Protein AF-A0A956QHP4-F1 (afdb_monomer_lite)

Foldseek 3Di:
DVVLLVPDPDDFDWDWDDDPFKTFIALDPDPPGDTAWIWGADPPGKIKIKGDADCVDPDDDVDMDIDIGRDPNSSSVSNVVSCVRNCSDDPDPDDDDDD

Radius of gyration: 13.2 Å; chains: 1; bounding box: 33×29×32 Å

Structure (mmCIF, N/CA/C/O backbone):
data_AF-A0A956QHP4-F1
#
_entry.id   AF-A0A956QHP4-F1
#
loop_
_atom_site.group_PDB
_atom_site.id
_atom_site.type_symbol
_atom_site.label_atom_id
_atom_site.label_alt_id
_atom_site.label_comp_id
_atom_site.label_asym_id
_atom_site.label_entity_id
_atom_site.label_seq_id
_atom_site.pdbx_PDB_ins_code
_atom_site.Cartn_x
_atom_site.Cartn_y
_atom_site.Cartn_z
_atom_site.occupancy
_atom_site.B_iso_or_equiv
_atom_site.auth_seq_id
_atom_site.auth_comp_id
_atom_site.auth_asym_id
_atom_site.auth_atom_id
_atom_site.pdbx_PDB_model_num
ATOM 1 N N . MET A 1 1 ? -9.327 9.019 4.231 1.00 72.06 1 MET A N 1
ATOM 2 C CA . MET A 1 1 ? -8.106 8.416 3.642 1.00 72.06 1 MET A CA 1
ATOM 3 C C . MET A 1 1 ? -7.733 9.111 2.345 1.00 72.06 1 MET A C 1
ATOM 5 O O . MET A 1 1 ? -6.647 9.661 2.306 1.00 72.06 1 MET A O 1
ATOM 9 N N . LEU A 1 2 ? -8.628 9.175 1.352 1.00 71.25 2 LEU A N 1
ATOM 10 C CA . LEU A 1 2 ? -8.424 9.987 0.141 1.00 71.25 2 LEU A CA 1
ATOM 11 C C . LEU A 1 2 ? -8.072 11.449 0.462 1.00 71.25 2 LEU A C 1
ATOM 13 O O . LEU A 1 2 ? -7.071 11.948 -0.027 1.00 71.25 2 LEU A O 1
ATOM 17 N N . GLU A 1 3 ? -8.797 12.075 1.393 1.00 77.75 3 GLU A N 1
ATOM 18 C CA . GLU A 1 3 ? -8.488 13.435 1.871 1.00 77.75 3 GLU A CA 1
ATOM 19 C C . GLU A 1 3 ? -7.089 13.585 2.488 1.00 77.75 3 GLU A C 1
ATOM 21 O O .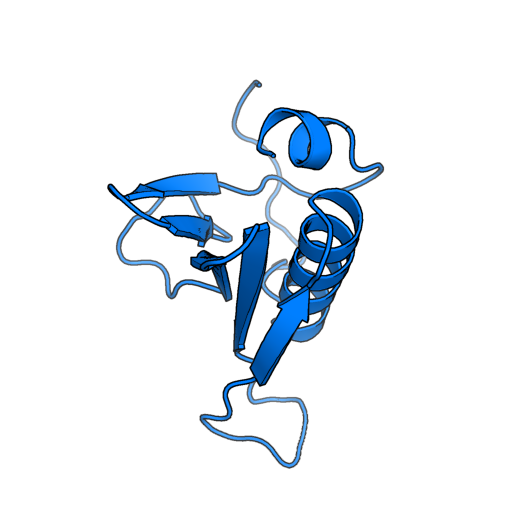 GLU A 1 3 ? -6.511 14.661 2.447 1.00 77.75 3 GLU A O 1
ATOM 26 N N . LEU A 1 4 ? -6.543 12.527 3.097 1.00 74.25 4 LEU A N 1
ATOM 27 C CA . LEU A 1 4 ? -5.194 12.569 3.672 1.00 74.25 4 LEU A CA 1
ATOM 28 C C . LEU A 1 4 ? -4.127 12.385 2.588 1.00 74.25 4 LEU A C 1
ATOM 30 O O . LEU A 1 4 ? -3.035 12.928 2.714 1.00 74.25 4 LEU A O 1
ATOM 34 N N . LEU A 1 5 ? -4.443 11.629 1.533 1.00 72.44 5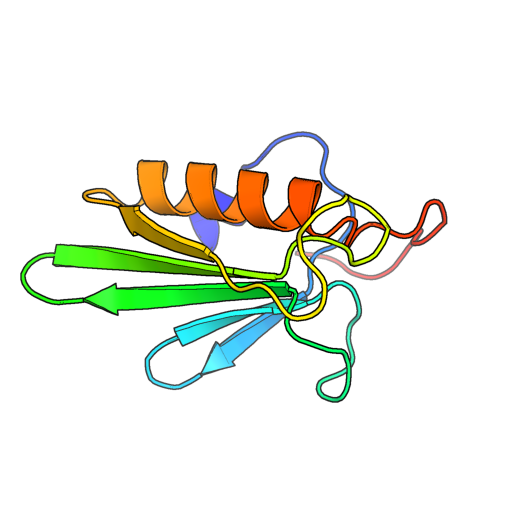 LEU A N 1
ATOM 35 C CA . LEU A 1 5 ? -3.574 11.458 0.370 1.00 72.44 5 LEU A CA 1
ATOM 36 C C . LEU A 1 5 ? -3.511 12.738 -0.471 1.00 72.44 5 LEU A C 1
ATOM 38 O O . LEU A 1 5 ? -2.423 13.107 -0.897 1.00 72.44 5 LEU A O 1
ATOM 42 N N . SER A 1 6 ? -4.630 13.450 -0.649 1.00 73.06 6 SER A N 1
ATOM 43 C CA . SER A 1 6 ? -4.665 14.718 -1.396 1.00 73.06 6 SER A CA 1
ATOM 44 C C . SER A 1 6 ? -3.908 15.861 -0.712 1.00 73.06 6 SER A C 1
ATOM 46 O O . SER A 1 6 ? -3.539 16.832 -1.363 1.00 73.06 6 SER A O 1
ATOM 48 N N . GLN A 1 7 ? -3.650 15.747 0.592 1.00 76.44 7 GLN A N 1
ATOM 49 C CA . GLN A 1 7 ? -2.871 16.714 1.373 1.00 76.44 7 GLN A CA 1
ATOM 50 C C . GLN A 1 7 ? -1.366 16.394 1.409 1.00 76.44 7 GLN A C 1
ATOM 52 O O . GLN A 1 7 ? -0.600 17.129 2.034 1.00 76.44 7 GLN A O 1
ATOM 57 N N . ALA A 1 8 ? -0.921 15.295 0.788 1.00 67.75 8 ALA A N 1
ATOM 58 C CA . ALA A 1 8 ? 0.491 14.931 0.771 1.00 67.75 8 ALA A CA 1
ATOM 59 C C . ALA A 1 8 ? 1.293 15.902 -0.130 1.00 67.75 8 ALA A C 1
ATOM 61 O O . ALA A 1 8 ? 0.923 16.094 -1.286 1.00 67.75 8 ALA A O 1
ATOM 62 N N . PRO A 1 9 ? 2.390 16.507 0.363 1.00 62.00 9 PRO A N 1
ATOM 63 C CA . PRO A 1 9 ? 3.157 17.501 -0.392 1.00 62.00 9 PRO A CA 1
ATOM 64 C C . PRO A 1 9 ? 3.972 16.884 -1.542 1.00 62.00 9 PRO A C 1
ATOM 66 O O . PRO A 1 9 ? 4.477 15.769 -1.395 1.00 62.00 9 PRO A O 1
ATOM 69 N N . ASP A 1 10 ? 4.126 17.647 -2.637 1.00 59.47 10 ASP A N 1
ATOM 70 C CA . ASP A 1 10 ? 5.011 17.409 -3.797 1.00 59.47 10 ASP A CA 1
ATOM 71 C C . ASP A 1 10 ? 4.991 15.983 -4.353 1.00 59.47 10 ASP A C 1
ATOM 73 O O . ASP A 1 10 ? 5.967 15.232 -4.271 1.00 59.47 10 ASP A O 1
ATOM 77 N N . ARG A 1 11 ? 3.864 15.590 -4.952 1.00 60.50 11 ARG A N 1
ATOM 78 C CA . ARG A 1 11 ? 3.754 14.286 -5.608 1.00 60.50 11 ARG A CA 1
ATOM 79 C C . ARG A 1 11 ? 3.199 14.425 -7.018 1.00 60.50 11 ARG A C 1
ATOM 81 O O . ARG A 1 11 ? 2.262 15.198 -7.208 1.00 60.50 11 ARG A O 1
ATOM 88 N N . PRO A 1 12 ? 3.766 13.706 -8.002 1.00 59.97 12 PRO A N 1
ATOM 89 C CA . PRO A 1 12 ? 3.163 13.640 -9.328 1.00 59.97 12 PRO A CA 1
ATOM 90 C C . PRO A 1 12 ? 1.725 13.085 -9.256 1.00 59.97 12 PRO A C 1
ATOM 92 O O . PRO A 1 12 ? 1.295 12.570 -8.218 1.00 59.97 12 PRO A O 1
ATOM 95 N N . GLY A 1 13 ? 0.956 13.217 -10.338 1.00 67.00 13 GLY A N 1
ATOM 96 C CA . GLY A 1 13 ? -0.430 12.740 -10.376 1.00 67.00 13 GLY A CA 1
ATOM 97 C C . GLY A 1 13 ? -0.520 11.251 -10.027 1.00 67.00 13 GLY A C 1
ATOM 98 O O . GLY A 1 13 ? 0.231 10.441 -10.564 1.00 67.00 13 GLY A O 1
ATOM 99 N N . VAL A 1 14 ? -1.413 10.898 -9.101 1.00 73.31 14 VAL A N 1
ATOM 100 C CA . VAL A 1 14 ? -1.738 9.507 -8.759 1.00 73.31 14 VAL A CA 1
ATOM 101 C C . VAL A 1 14 ? -3.206 9.299 -9.065 1.00 73.31 14 VAL A C 1
ATOM 103 O O . VAL A 1 14 ? -4.045 10.088 -8.629 1.00 73.31 14 VAL A O 1
ATOM 106 N N . PHE A 1 15 ? -3.518 8.218 -9.765 1.00 76.62 15 PHE A N 1
ATOM 107 C CA . PHE A 1 15 ? -4.894 7.859 -10.070 1.00 76.62 15 PHE A CA 1
ATOM 108 C C . PHE A 1 15 ? -5.395 6.880 -9.016 1.00 76.62 15 PHE A C 1
ATOM 110 O O . PHE A 1 15 ? -4.734 5.892 -8.691 1.00 76.62 15 PHE A O 1
ATOM 117 N N . GLY A 1 16 ? -6.541 7.195 -8.421 1.00 80.25 16 GLY A N 1
ATOM 118 C CA . GLY A 1 16 ? -7.176 6.366 -7.407 1.00 80.25 16 GLY A CA 1
ATOM 119 C C . GLY A 1 16 ? -8.324 5.573 -8.011 1.00 80.25 16 GLY A C 1
ATOM 120 O O . GLY A 1 16 ? -9.304 6.163 -8.455 1.00 80.25 16 GLY A O 1
ATOM 121 N N . LEU A 1 17 ? -8.244 4.246 -7.960 1.00 81.00 17 LEU A N 1
ATOM 122 C CA . LEU A 1 17 ? -9.378 3.374 -8.249 1.00 81.00 17 LEU A CA 1
ATOM 123 C C . LEU A 1 17 ? -9.939 2.841 -6.933 1.00 81.00 17 LEU A C 1
ATOM 125 O O . LEU A 1 17 ? -9.273 2.100 -6.205 1.00 81.00 17 LEU A O 1
ATOM 129 N N . THR A 1 18 ? -11.177 3.210 -6.618 1.00 78.56 18 THR A N 1
ATOM 130 C CA . THR A 1 18 ? -11.885 2.670 -5.455 1.00 78.56 18 THR A CA 1
ATOM 131 C C . THR A 1 18 ? -12.636 1.404 -5.847 1.00 78.56 18 THR A C 1
ATOM 133 O O . THR A 1 18 ? -13.602 1.458 -6.606 1.00 78.56 18 THR A O 1
ATOM 136 N N . SER A 1 19 ? -12.203 0.269 -5.307 1.00 72.00 19 SER A N 1
ATOM 137 C CA . SER A 1 19 ? -12.971 -0.976 -5.271 1.00 72.00 19 SER A CA 1
ATOM 138 C C . SER A 1 19 ? -13.783 -1.047 -3.972 1.00 72.00 19 SER A C 1
ATOM 140 O O . SER A 1 19 ? -13.541 -0.279 -3.042 1.00 72.00 19 SER A O 1
ATOM 142 N N . HIS A 1 20 ? -14.741 -1.975 -3.895 1.00 74.31 20 HIS A N 1
ATOM 143 C CA . HIS A 1 20 ? -15.695 -2.107 -2.783 1.00 74.31 20 HIS A CA 1
ATOM 144 C C . HIS A 1 20 ? -15.024 -2.112 -1.398 1.00 74.31 20 HIS A C 1
ATOM 146 O O . HIS A 1 20 ? -15.563 -1.551 -0.448 1.00 74.31 20 HIS A O 1
ATOM 152 N N . GLU A 1 21 ? -13.826 -2.697 -1.298 1.00 83.06 21 GLU A N 1
ATOM 153 C CA . GLU A 1 21 ? -13.076 -2.812 -0.042 1.00 83.06 21 GLU A CA 1
ATOM 154 C C . GLU A 1 21 ? -11.613 -2.366 -0.154 1.00 83.06 21 GLU A C 1
ATOM 156 O O . GLU A 1 21 ? -10.844 -2.562 0.779 1.00 83.06 21 GLU A O 1
ATOM 161 N N . SER A 1 22 ? -11.190 -1.752 -1.259 1.00 86.12 22 SER A N 1
ATOM 162 C CA . SER A 1 22 ? -9.783 -1.370 -1.432 1.00 86.12 22 SER A CA 1
ATOM 163 C C . SER A 1 22 ? -9.640 -0.067 -2.196 1.00 86.12 22 SER A C 1
ATOM 165 O O . SER A 1 22 ? -10.395 0.219 -3.123 1.00 86.12 22 SER A O 1
ATOM 167 N N . LEU A 1 23 ? -8.620 0.703 -1.835 1.00 87.94 23 LEU A N 1
ATOM 168 C CA . LEU A 1 23 ? -8.130 1.818 -2.629 1.00 87.94 23 LEU A CA 1
ATOM 169 C C . LEU A 1 23 ? -6.870 1.367 -3.367 1.00 87.94 23 LEU A C 1
ATOM 171 O O . LEU A 1 23 ? -5.852 1.090 -2.734 1.00 87.94 23 LEU A O 1
ATOM 175 N N . CYS A 1 24 ? -6.944 1.302 -4.691 1.00 86.44 24 CYS A N 1
ATOM 176 C CA . CYS A 1 24 ? -5.800 1.025 -5.549 1.00 86.44 24 CYS A CA 1
ATOM 177 C C . CYS A 1 24 ? -5.228 2.346 -6.066 1.00 86.44 24 CYS A C 1
ATOM 179 O O . CYS A 1 24 ? -5.974 3.206 -6.532 1.00 86.44 24 CYS A O 1
ATOM 181 N N . LEU A 1 25 ? -3.909 2.498 -5.988 1.00 85.81 25 LEU A N 1
ATOM 182 C CA . LEU A 1 25 ? -3.179 3.642 -6.519 1.00 85.81 25 LEU A CA 1
ATOM 183 C C . LEU A 1 25 ? -2.419 3.220 -7.777 1.00 85.81 25 LEU A C 1
ATOM 185 O O . LEU A 1 25 ? -1.663 2.239 -7.769 1.00 85.81 25 LEU A O 1
ATOM 189 N N . LEU A 1 26 ? -2.638 3.976 -8.848 1.00 80.25 26 LEU A N 1
ATOM 190 C CA . LEU A 1 26 ? -2.079 3.760 -10.175 1.00 80.25 26 LEU A CA 1
ATOM 191 C C . LEU A 1 26 ? -1.199 4.947 -10.581 1.00 80.25 26 LEU A C 1
ATOM 193 O O . LEU A 1 26 ? -1.418 6.081 -10.150 1.00 80.25 26 LEU A O 1
ATOM 197 N N . SER A 1 27 ? -0.202 4.672 -11.421 1.00 73.88 27 SER A N 1
ATOM 198 C CA . SER A 1 27 ? 0.675 5.688 -12.018 1.00 73.88 27 SER A CA 1
ATOM 199 C C . SER A 1 27 ? 0.039 6.408 -13.209 1.00 73.88 27 SER A C 1
ATOM 201 O O . SER A 1 27 ? 0.498 7.476 -13.595 1.00 73.88 27 SER A O 1
ATOM 203 N N . GLU A 1 28 ? -0.994 5.813 -13.803 1.00 74.00 28 GLU A N 1
ATOM 204 C CA . GLU A 1 28 ? -1.652 6.269 -15.027 1.00 74.00 28 GLU A CA 1
ATOM 205 C C . GLU A 1 28 ? -3.170 6.122 -14.881 1.00 74.00 28 GLU A C 1
ATOM 207 O O . GLU A 1 28 ? -3.636 5.245 -14.146 1.00 74.00 28 GLU A O 1
ATOM 212 N N . ASP A 1 29 ? -3.935 6.946 -15.603 1.00 76.19 29 ASP A N 1
ATOM 213 C CA . ASP A 1 29 ? -5.402 6.866 -15.683 1.00 76.19 29 ASP A CA 1
ATOM 214 C C . ASP A 1 29 ? -5.851 5.712 -16.590 1.00 76.19 29 ASP A C 1
ATOM 216 O O . ASP A 1 29 ? -6.524 5.884 -17.607 1.00 76.19 29 ASP A O 1
ATOM 220 N N . ASN A 1 30 ? -5.369 4.512 -16.289 1.00 73.62 30 ASN A N 1
ATOM 221 C CA . ASN A 1 30 ? -5.653 3.320 -17.062 1.00 73.62 30 ASN A CA 1
ATOM 222 C C . ASN A 1 30 ? -5.772 2.122 -16.121 1.00 73.62 30 ASN A C 1
ATOM 224 O O . ASN A 1 30 ? -4.852 1.797 -15.373 1.00 73.62 30 ASN A O 1
ATOM 228 N N . TYR A 1 31 ? -6.921 1.450 -16.169 1.00 68.50 31 TYR A N 1
ATOM 229 C CA . TYR A 1 31 ? -7.220 0.307 -15.310 1.00 68.50 31 TYR A CA 1
ATOM 230 C C . TYR A 1 31 ? -6.381 -0.937 -15.642 1.00 68.50 31 TYR A C 1
ATOM 232 O O . TYR A 1 31 ? -6.249 -1.810 -14.785 1.00 68.50 31 TYR A O 1
ATOM 240 N N . ASP A 1 32 ? -5.814 -1.008 -16.852 1.00 71.88 32 ASP A N 1
ATOM 241 C CA . ASP A 1 32 ? -4.897 -2.073 -17.272 1.00 71.88 32 ASP A CA 1
ATOM 242 C C . ASP A 1 32 ? -3.460 -1.844 -16.768 1.00 71.88 32 ASP A C 1
ATOM 244 O O . ASP A 1 32 ? -2.623 -2.750 -16.841 1.00 71.88 32 ASP A O 1
ATOM 248 N N . THR A 1 33 ? -3.152 -0.653 -16.240 1.00 67.12 33 THR A N 1
ATOM 249 C CA . THR A 1 33 ? -1.834 -0.360 -15.671 1.00 67.12 33 THR A CA 1
ATOM 250 C C . THR A 1 33 ? -1.639 -1.172 -14.387 1.00 67.12 33 THR A C 1
ATOM 252 O O . THR A 1 33 ? -2.526 -1.185 -13.526 1.00 67.12 33 THR A O 1
ATOM 255 N N . PRO A 1 34 ? -0.488 -1.854 -14.212 1.00 66.44 34 PRO A N 1
ATOM 256 C CA . PRO A 1 34 ? -0.218 -2.623 -13.005 1.00 66.44 34 PRO A CA 1
ATOM 257 C C . PRO A 1 34 ? -0.417 -1.769 -11.750 1.00 66.44 34 PRO A C 1
ATOM 259 O O . PRO A 1 34 ? 0.140 -0.679 -11.641 1.00 66.44 34 PRO A O 1
ATOM 262 N N . TRP A 1 35 ? -1.201 -2.258 -10.787 1.00 64.81 35 TRP A N 1
ATOM 263 C CA . TRP A 1 35 ? -1.374 -1.551 -9.520 1.00 64.81 35 TRP A CA 1
ATOM 264 C C . TRP A 1 35 ? -0.060 -1.518 -8.750 1.00 64.81 35 TRP A C 1
ATOM 266 O O . TRP A 1 35 ? 0.599 -2.547 -8.566 1.00 64.81 35 TRP A O 1
ATOM 276 N N . TRP A 1 36 ? 0.281 -0.339 -8.247 1.00 75.44 36 TRP A N 1
ATOM 277 C CA . TRP A 1 36 ? 1.540 -0.128 -7.545 1.00 75.44 36 TRP A CA 1
ATOM 278 C C . TRP A 1 36 ? 1.357 -0.184 -6.040 1.00 75.44 36 TRP A C 1
ATOM 280 O O . TRP A 1 36 ? 2.210 -0.731 -5.342 1.00 75.44 36 TRP A O 1
ATOM 290 N N . VAL A 1 37 ? 0.225 0.329 -5.550 1.00 86.25 37 VAL A N 1
ATOM 291 C CA . VAL A 1 37 ? -0.143 0.260 -4.137 1.00 86.25 37 VAL A CA 1
ATOM 292 C C . VAL A 1 37 ? -1.620 -0.082 -3.978 1.00 86.25 37 VAL A C 1
ATOM 294 O O . VAL A 1 37 ? -2.473 0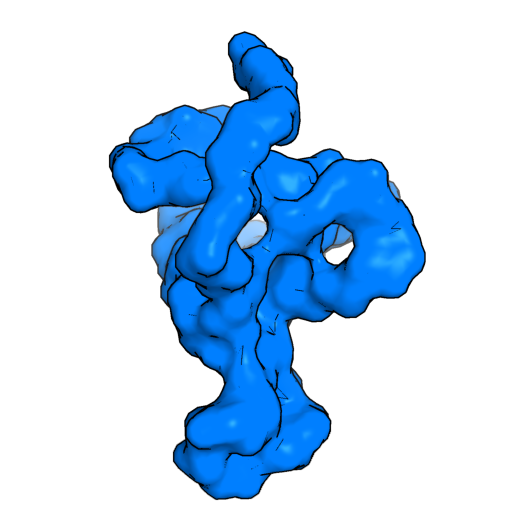.500 -4.641 1.00 86.25 37 VAL A O 1
ATOM 297 N N . ILE A 1 38 ? -1.928 -0.997 -3.063 1.00 90.06 38 ILE A N 1
ATOM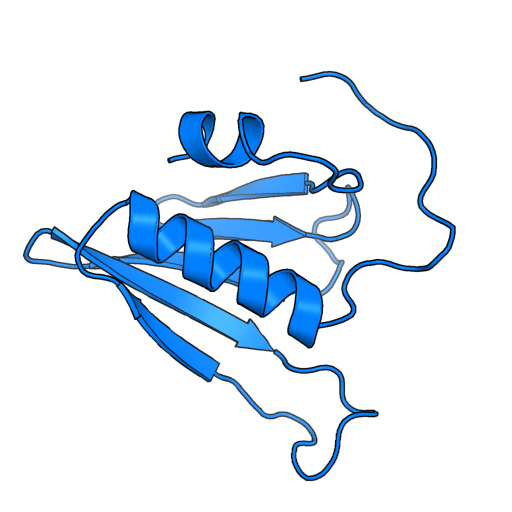 298 C CA . ILE A 1 38 ? -3.291 -1.348 -2.656 1.00 90.06 38 ILE A CA 1
ATOM 299 C C . ILE A 1 38 ? -3.425 -1.078 -1.160 1.00 90.06 38 ILE A C 1
ATOM 301 O O . ILE A 1 38 ? -2.571 -1.484 -0.374 1.00 90.06 38 ILE A O 1
ATOM 305 N N . ILE A 1 39 ? -4.494 -0.394 -0.761 1.00 91.44 39 ILE A N 1
ATOM 306 C CA . ILE A 1 39 ? -4.822 -0.130 0.639 1.00 91.44 39 ILE A CA 1
ATOM 307 C C . ILE A 1 39 ? -6.167 -0.776 0.953 1.00 91.44 39 ILE A C 1
ATOM 309 O O . ILE A 1 39 ? -7.191 -0.392 0.391 1.00 91.44 39 ILE A O 1
ATOM 313 N N . THR A 1 40 ? -6.167 -1.715 1.892 1.00 93.19 40 THR A N 1
ATOM 314 C CA . THR A 1 40 ? -7.351 -2.474 2.305 1.00 93.19 40 THR A CA 1
ATOM 315 C C . THR A 1 40 ? -7.603 -2.247 3.800 1.00 93.19 40 THR A C 1
ATOM 317 O O . THR A 1 40 ? -6.709 -2.507 4.613 1.00 93.19 40 THR A O 1
ATOM 320 N N . PRO A 1 41 ? -8.783 -1.756 4.220 1.00 90.50 41 PRO A N 1
ATOM 321 C CA . PRO A 1 41 ? -9.145 -1.701 5.625 1.00 90.50 41 PRO A CA 1
ATOM 322 C C . PRO A 1 41 ? -9.305 -3.128 6.161 1.00 90.50 41 PRO A C 1
ATOM 324 O O . PRO A 1 41 ? -9.903 -3.993 5.532 1.00 90.50 41 PRO A O 1
ATOM 327 N N . THR A 1 42 ? -8.760 -3.382 7.344 1.00 89.50 42 THR A N 1
ATOM 328 C CA . THR A 1 42 ? -8.787 -4.689 8.005 1.00 89.50 42 THR A CA 1
ATOM 329 C C . THR A 1 42 ? -9.317 -4.546 9.437 1.00 89.50 42 THR A C 1
ATOM 331 O O . THR A 1 42 ? -9.036 -3.550 10.114 1.00 89.50 42 THR A O 1
ATOM 334 N N . PRO A 1 43 ? -10.109 -5.503 9.951 1.00 84.50 43 PRO A N 1
ATOM 335 C CA . PRO A 1 43 ? -10.516 -5.497 11.354 1.00 84.50 43 PRO A CA 1
ATOM 336 C C . PRO A 1 43 ? -9.301 -5.641 12.291 1.00 84.50 43 PRO A C 1
ATOM 338 O O . PRO A 1 43 ? -8.366 -6.362 11.950 1.00 84.50 43 PRO A O 1
ATOM 341 N N . PRO A 1 44 ? -9.298 -5.024 13.490 1.00 84.81 44 PRO A N 1
ATOM 342 C CA . PRO A 1 44 ? -10.396 -4.290 14.123 1.00 84.81 44 PRO A CA 1
ATOM 343 C C . PRO A 1 44 ? -10.408 -2.767 13.879 1.00 84.81 44 PRO A C 1
ATOM 345 O O . PRO A 1 44 ? -11.208 -2.100 14.526 1.00 84.81 44 PRO A O 1
ATOM 348 N N . ARG A 1 45 ? -9.529 -2.223 13.019 1.00 85.94 45 ARG A N 1
ATOM 349 C CA . ARG A 1 45 ? -9.417 -0.811 12.536 1.00 85.94 45 ARG A CA 1
ATOM 350 C C . ARG A 1 45 ? -8.001 -0.563 11.984 1.00 85.94 45 ARG A C 1
ATOM 352 O O . ARG A 1 45 ? -7.396 0.483 12.201 1.00 85.94 45 ARG A O 1
ATOM 359 N N . THR A 1 46 ? -7.434 -1.565 11.333 1.00 92.62 46 THR A N 1
ATOM 360 C CA . THR A 1 46 ? -6.100 -1.515 10.740 1.00 92.62 46 THR A CA 1
ATOM 361 C C . THR A 1 46 ? -6.216 -1.347 9.232 1.00 92.62 46 THR A C 1
ATOM 363 O O . THR A 1 46 ? -7.301 -1.404 8.656 1.00 92.62 46 THR A O 1
ATOM 366 N N . PHE A 1 47 ? -5.090 -1.122 8.577 1.00 93.06 47 PHE A N 1
ATOM 367 C CA . PHE A 1 47 ? -4.992 -1.010 7.133 1.00 93.06 47 PHE A CA 1
ATOM 368 C C . PHE A 1 47 ? -3.867 -1.921 6.678 1.00 93.06 47 PHE A C 1
ATOM 370 O O . PHE A 1 47 ? -2.758 -1.854 7.201 1.00 93.06 47 PHE A O 1
ATOM 377 N N . GLN A 1 48 ? -4.156 -2.783 5.719 1.00 94.75 48 GLN A N 1
ATOM 378 C CA . GLN A 1 48 ? -3.131 -3.504 4.994 1.00 94.75 48 GLN A CA 1
ATOM 379 C C . GLN A 1 48 ? -2.747 -2.650 3.793 1.00 94.75 48 GLN A C 1
ATOM 381 O O . GLN A 1 48 ? -3.601 -2.310 2.979 1.00 94.75 48 GLN A O 1
ATOM 386 N N . VAL A 1 49 ? -1.477 -2.275 3.720 1.00 93.56 49 VAL A N 1
ATOM 387 C CA . VAL A 1 49 ? -0.900 -1.578 2.575 1.00 93.56 49 VAL A CA 1
ATOM 388 C C . VAL A 1 49 ? 0.014 -2.543 1.861 1.00 93.56 49 VAL A C 1
ATOM 390 O O . VAL A 1 49 ? 0.864 -3.187 2.479 1.00 93.56 49 VAL A O 1
ATOM 393 N N . GLU A 1 50 ? -0.169 -2.652 0.561 1.00 92.56 50 GLU A N 1
ATOM 394 C CA . GLU A 1 50 ? 0.529 -3.623 -0.248 1.00 92.56 50 GLU A CA 1
ATOM 395 C C . GLU A 1 50 ? 1.144 -2.958 -1.468 1.00 92.56 50 GLU A C 1
ATOM 397 O O . GLU A 1 50 ? 0.502 -2.102 -2.067 1.00 92.56 50 GLU A O 1
ATOM 402 N N . TYR A 1 51 ? 2.373 -3.325 -1.831 1.00 89.12 51 TYR A N 1
ATOM 403 C CA . TYR A 1 51 ? 3.053 -2.740 -2.986 1.00 89.12 51 TYR A CA 1
ATOM 404 C C . TYR A 1 51 ? 4.083 -3.680 -3.613 1.00 89.12 51 TYR A C 1
ATOM 406 O O . TYR A 1 51 ? 4.563 -4.627 -2.978 1.00 89.12 51 TYR A O 1
ATOM 414 N N . ARG A 1 52 ? 4.446 -3.393 -4.867 1.00 82.88 52 ARG A N 1
ATOM 415 C CA . ARG A 1 52 ? 5.451 -4.138 -5.637 1.00 82.88 52 ARG A CA 1
ATOM 416 C C . ARG A 1 52 ? 6.709 -3.293 -5.833 1.00 82.88 52 ARG A C 1
ATOM 418 O O . ARG A 1 52 ? 6.651 -2.297 -6.544 1.00 82.88 52 ARG A O 1
ATOM 425 N N . PRO A 1 53 ? 7.850 -3.655 -5.225 1.00 80.62 53 PRO A N 1
ATOM 426 C CA . PRO A 1 53 ? 9.115 -2.991 -5.514 1.00 80.62 53 PRO A CA 1
ATOM 427 C C . PRO A 1 53 ? 9.471 -3.103 -7.002 1.00 80.62 53 PRO A C 1
ATOM 429 O O . PRO A 1 53 ? 9.192 -4.118 -7.636 1.00 80.62 53 PRO A O 1
ATOM 432 N N . HIS A 1 54 ? 10.131 -2.083 -7.547 1.00 76.31 54 HIS A N 1
ATOM 433 C CA . HIS A 1 54 ? 10.594 -2.115 -8.932 1.00 76.31 54 HIS A CA 1
ATOM 434 C C . HIS A 1 54 ? 11.617 -3.245 -9.158 1.00 76.31 54 HIS A C 1
ATOM 436 O O . HIS A 1 54 ? 12.589 -3.352 -8.408 1.00 76.31 54 HIS A O 1
ATOM 442 N N . GLU A 1 55 ? 11.470 -4.031 -10.231 1.00 70.75 55 GLU A N 1
ATOM 443 C CA . GLU A 1 55 ? 12.321 -5.207 -10.512 1.00 70.75 55 GLU A CA 1
ATOM 444 C C . GLU A 1 55 ? 13.817 -4.877 -10.633 1.00 70.75 55 GLU A C 1
ATOM 446 O O . GLU A 1 55 ? 14.676 -5.689 -10.294 1.00 70.75 55 GLU A O 1
ATOM 451 N N . ALA A 1 56 ? 14.148 -3.659 -11.076 1.00 67.38 56 ALA A N 1
ATOM 452 C CA . ALA A 1 56 ? 15.531 -3.173 -11.129 1.00 67.38 56 ALA A CA 1
ATOM 453 C C . ALA A 1 56 ? 16.159 -2.873 -9.751 1.00 67.38 56 ALA A C 1
ATOM 455 O O . ALA A 1 56 ? 17.283 -2.375 -9.704 1.00 67.38 56 ALA A O 1
ATOM 456 N N . VAL A 1 57 ? 15.458 -3.130 -8.640 1.00 65.19 57 VAL A N 1
ATOM 457 C CA . VAL A 1 57 ? 16.002 -3.080 -7.276 1.00 65.19 57 VAL A CA 1
ATOM 458 C C . VAL A 1 57 ? 16.199 -4.522 -6.780 1.00 65.19 57 VAL A C 1
ATOM 460 O O . VAL A 1 57 ? 15.248 -5.158 -6.319 1.00 65.19 57 VAL A O 1
ATOM 463 N N . PRO A 1 58 ? 17.423 -5.078 -6.867 1.00 56.44 58 PRO A N 1
ATOM 464 C CA . PRO A 1 58 ? 17.721 -6.406 -6.342 1.00 56.44 58 PRO A CA 1
ATOM 465 C C . PRO A 1 58 ? 17.473 -6.478 -4.826 1.00 56.44 58 PRO A C 1
ATOM 467 O O . PRO A 1 58 ? 17.654 -5.470 -4.137 1.00 56.44 58 PRO A O 1
ATOM 470 N N . PRO A 1 59 ? 17.138 -7.660 -4.273 1.00 58.56 59 PRO A N 1
ATOM 471 C CA . PRO A 1 59 ? 17.144 -8.983 -4.916 1.00 58.56 59 PRO A CA 1
ATOM 472 C C . PRO A 1 59 ? 15.770 -9.470 -5.436 1.00 58.56 59 PRO A C 1
ATOM 474 O O . PRO A 1 59 ? 15.559 -10.670 -5.588 1.00 58.56 59 PRO A O 1
ATOM 477 N N . TRP A 1 60 ? 14.810 -8.579 -5.678 1.00 67.25 60 TRP A N 1
ATOM 478 C CA . TRP A 1 60 ? 13.390 -8.910 -5.534 1.00 67.25 60 TRP A CA 1
ATOM 479 C C . TRP A 1 60 ? 12.569 -8.858 -6.829 1.00 67.25 60 TRP A C 1
ATOM 481 O O . TRP A 1 60 ? 11.610 -8.096 -6.945 1.00 67.25 60 TRP A O 1
ATOM 491 N N . LYS A 1 61 ? 12.911 -9.722 -7.788 1.00 66.3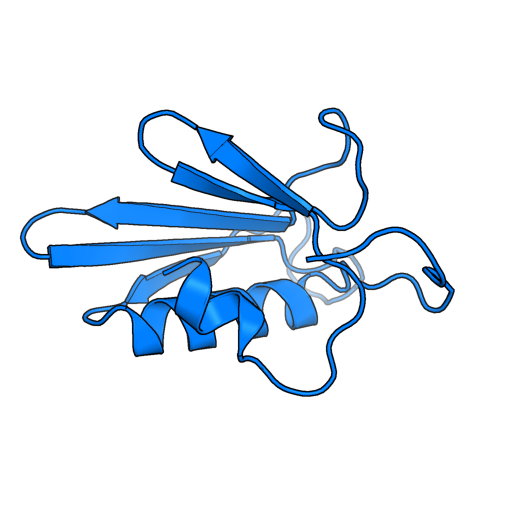8 61 LYS A N 1
ATOM 492 C CA . LYS A 1 61 ? 12.023 -10.012 -8.922 1.00 66.38 61 LYS A CA 1
ATOM 493 C C . LYS A 1 61 ? 10.710 -10.620 -8.402 1.00 66.38 61 LYS A C 1
ATOM 495 O O . LYS A 1 61 ? 10.759 -11.516 -7.562 1.00 66.38 61 LYS A O 1
ATOM 500 N N . ASP A 1 62 ? 9.568 -10.112 -8.869 1.00 69.50 62 ASP A N 1
ATOM 501 C CA . ASP A 1 62 ? 8.213 -10.542 -8.473 1.00 69.50 62 ASP A CA 1
ATOM 502 C C . ASP A 1 62 ? 7.883 -10.405 -6.973 1.00 69.50 62 ASP A C 1
ATOM 504 O O . ASP A 1 62 ? 6.912 -10.988 -6.481 1.00 69.50 62 ASP A O 1
ATOM 508 N N . ALA A 1 63 ? 8.675 -9.648 -6.207 1.00 78.81 63 ALA A N 1
ATOM 509 C CA . ALA A 1 63 ? 8.408 -9.519 -4.785 1.00 78.81 63 ALA A CA 1
ATOM 510 C C . ALA A 1 63 ? 7.197 -8.639 -4.502 1.00 78.81 63 ALA A C 1
ATOM 512 O O . ALA A 1 63 ? 6.826 -7.731 -5.249 1.00 78.81 63 ALA A O 1
ATOM 513 N N . TYR A 1 64 ? 6.626 -8.891 -3.336 1.00 83.38 64 TYR A N 1
ATOM 514 C CA . TYR A 1 64 ? 5.454 -8.201 -2.863 1.00 83.38 64 TYR A CA 1
ATOM 515 C C . TYR A 1 64 ? 5.615 -7.888 -1.385 1.00 83.38 64 TYR A C 1
ATOM 517 O O . TYR A 1 64 ? 5.952 -8.768 -0.589 1.00 83.38 64 TYR A O 1
ATOM 525 N N . VAL A 1 65 ? 5.380 -6.634 -1.017 1.00 88.44 65 VAL A N 1
ATOM 526 C CA . VAL A 1 65 ? 5.472 -6.185 0.369 1.00 88.44 65 VAL A CA 1
ATOM 527 C C . VAL A 1 65 ? 4.070 -5.964 0.909 1.00 88.44 65 VAL A C 1
ATOM 529 O O . VAL A 1 65 ? 3.244 -5.331 0.258 1.00 88.44 65 VAL A O 1
ATOM 532 N N . LYS A 1 66 ? 3.818 -6.478 2.116 1.00 93.00 66 LYS A N 1
ATOM 533 C CA . LYS A 1 66 ? 2.603 -6.228 2.895 1.00 93.00 66 LYS A CA 1
ATOM 534 C C . LYS A 1 66 ? 2.985 -5.566 4.205 1.00 93.00 66 LYS A C 1
ATOM 536 O O . LYS A 1 66 ? 3.814 -6.097 4.942 1.00 93.00 66 LYS A O 1
ATOM 541 N N . VAL A 1 67 ? 2.357 -4.440 4.506 1.00 93.38 67 VAL A N 1
ATOM 542 C CA . VAL A 1 67 ? 2.554 -3.704 5.752 1.00 93.38 67 VAL A CA 1
ATOM 543 C C . VAL A 1 67 ? 1.214 -3.523 6.441 1.00 93.38 67 VAL A C 1
ATOM 545 O O . VAL A 1 67 ? 0.225 -3.146 5.817 1.00 93.38 67 VAL A O 1
ATOM 548 N N . LEU A 1 68 ? 1.189 -3.786 7.744 1.00 95.12 68 LEU A N 1
ATOM 549 C CA . LEU A 1 68 ? 0.036 -3.505 8.584 1.00 95.12 68 LEU A CA 1
ATOM 550 C C . LEU A 1 68 ? 0.213 -2.131 9.235 1.00 95.12 68 LEU A C 1
ATOM 552 O O . LEU A 1 68 ? 1.074 -1.956 10.095 1.00 95.12 68 LEU A O 1
ATOM 556 N N . ALA A 1 69 ? -0.623 -1.179 8.846 1.00 94.06 69 ALA A N 1
ATOM 557 C CA . ALA A 1 69 ? -0.743 0.127 9.473 1.00 94.06 69 ALA A CA 1
ATOM 558 C C . ALA A 1 69 ? -1.898 0.129 10.484 1.00 94.06 69 ALA A C 1
ATOM 560 O O . ALA A 1 69 ? -2.972 -0.429 10.247 1.00 94.06 69 ALA A O 1
ATOM 561 N N . ARG A 1 70 ? -1.690 0.762 11.636 1.00 93.62 70 ARG A N 1
ATOM 562 C CA . ARG A 1 70 ? -2.659 0.824 12.741 1.00 93.62 70 ARG A CA 1
ATOM 563 C C . ARG A 1 70 ? -3.490 2.094 12.728 1.00 93.62 70 ARG A C 1
ATOM 565 O O . ARG A 1 70 ? -4.493 2.175 13.431 1.00 93.62 70 ARG A O 1
ATOM 572 N N . THR A 1 71 ? -3.082 3.083 11.939 1.00 92.25 71 THR A N 1
ATOM 573 C CA . THR A 1 71 ? -3.798 4.348 11.791 1.00 92.25 71 THR A CA 1
ATOM 574 C C . THR A 1 71 ? -3.931 4.735 10.318 1.00 92.25 71 THR A C 1
ATOM 576 O O . THR A 1 71 ? -3.113 4.316 9.496 1.00 92.25 71 THR A O 1
ATOM 579 N N . PRO A 1 72 ? -4.921 5.575 9.959 1.00 90.12 72 PRO A N 1
ATOM 580 C CA . PRO A 1 72 ? -5.024 6.105 8.602 1.00 90.12 72 PRO A CA 1
ATOM 581 C C . PRO A 1 72 ? -3.772 6.876 8.170 1.00 90.12 72 PRO A C 1
ATOM 583 O O . PRO A 1 72 ? -3.387 6.807 7.010 1.00 90.12 72 PRO A O 1
ATOM 586 N N . LYS A 1 73 ? -3.127 7.591 9.102 1.00 88.94 73 LYS A N 1
ATOM 587 C CA . LYS A 1 73 ? -1.898 8.344 8.836 1.00 88.94 73 LYS A CA 1
ATOM 588 C C . LYS A 1 73 ? -0.737 7.412 8.489 1.00 88.94 73 LYS A C 1
ATOM 590 O O . LYS A 1 73 ? -0.092 7.615 7.470 1.00 88.94 73 LYS A O 1
ATOM 595 N N . GLU A 1 74 ? -0.530 6.362 9.283 1.00 92.12 74 GLU A N 1
ATOM 596 C CA . GLU A 1 74 ? 0.476 5.335 8.983 1.00 92.12 74 GLU A CA 1
ATOM 597 C C . GLU A 1 74 ? 0.197 4.667 7.635 1.00 92.12 74 GLU A C 1
ATOM 599 O O . GLU A 1 74 ? 1.115 4.446 6.858 1.00 92.12 74 GLU A O 1
ATOM 604 N N . ALA A 1 75 ? -1.067 4.373 7.322 1.00 91.19 75 ALA A N 1
ATOM 605 C CA . ALA A 1 75 ? -1.430 3.763 6.046 1.00 91.19 75 ALA A CA 1
AT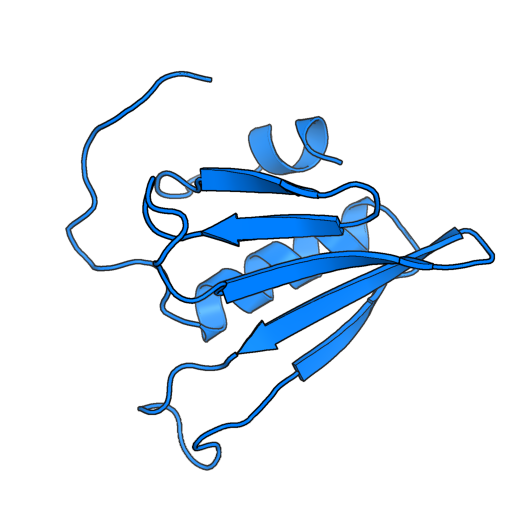OM 606 C C . ALA A 1 75 ? -1.067 4.667 4.862 1.00 91.19 75 ALA A C 1
ATOM 608 O O . ALA A 1 75 ? -0.550 4.186 3.857 1.00 91.19 75 ALA A O 1
ATOM 609 N N . VAL A 1 76 ? -1.281 5.979 5.005 1.00 88.12 76 VAL A N 1
ATOM 610 C CA . VAL A 1 76 ? -0.820 6.971 4.031 1.00 88.12 76 VAL A CA 1
ATOM 611 C C . VAL A 1 76 ? 0.701 6.943 3.934 1.00 88.12 76 VAL A C 1
ATOM 613 O O . VAL A 1 76 ? 1.211 6.719 2.847 1.00 88.12 76 VAL A O 1
ATOM 616 N N . GLU A 1 77 ? 1.438 7.068 5.036 1.00 90.12 77 GLU A N 1
ATOM 617 C CA . GLU A 1 77 ? 2.911 7.027 5.030 1.00 90.12 77 GLU A CA 1
ATOM 618 C C . GLU A 1 77 ? 3.463 5.761 4.344 1.00 90.12 77 GLU A C 1
ATOM 620 O O . GLU A 1 77 ? 4.375 5.848 3.521 1.00 90.12 77 GLU A O 1
ATOM 625 N N . GLN A 1 78 ? 2.866 4.594 4.608 1.00 91.50 78 GLN A N 1
ATOM 626 C CA . GLN A 1 78 ? 3.241 3.331 3.968 1.00 91.50 78 GLN A CA 1
ATOM 627 C C . GLN A 1 78 ? 2.882 3.289 2.482 1.00 91.50 78 GLN A C 1
ATOM 629 O O . GLN A 1 78 ? 3.668 2.792 1.679 1.00 91.50 78 GLN A O 1
ATOM 634 N N . ALA A 1 79 ? 1.726 3.827 2.089 1.00 88.75 79 ALA A N 1
ATOM 635 C CA . ALA A 1 79 ? 1.334 3.898 0.685 1.00 88.75 79 ALA A CA 1
ATOM 636 C C . ALA A 1 79 ? 2.282 4.811 -0.097 1.00 88.75 79 ALA A C 1
ATOM 638 O O . ALA A 1 79 ? 2.775 4.459 -1.165 1.00 88.75 79 ALA A O 1
ATOM 639 N N . LEU A 1 80 ? 2.606 5.958 0.490 1.00 85.81 80 LEU A N 1
ATOM 640 C CA . LEU A 1 80 ? 3.543 6.929 -0.044 1.00 85.81 80 LEU A CA 1
ATOM 641 C C . LEU A 1 80 ? 4.956 6.345 -0.218 1.00 85.81 80 LEU A C 1
ATOM 643 O O . LEU A 1 80 ? 5.595 6.630 -1.232 1.00 85.81 80 LEU A O 1
ATOM 647 N N . PHE A 1 81 ? 5.415 5.522 0.728 1.00 87.56 81 PHE A N 1
ATOM 648 C CA . PHE A 1 81 ? 6.668 4.770 0.630 1.00 87.56 81 PHE A CA 1
ATOM 649 C C . PHE A 1 81 ? 6.602 3.669 -0.437 1.00 87.56 81 PHE A C 1
ATOM 651 O O . PHE A 1 81 ? 7.530 3.506 -1.229 1.00 87.56 81 PHE A O 1
ATOM 658 N N . GLY A 1 82 ? 5.489 2.934 -0.496 1.00 87.19 82 GLY A N 1
ATOM 659 C CA . GLY A 1 82 ? 5.246 1.906 -1.505 1.00 87.19 82 GLY A CA 1
ATOM 660 C C . GLY A 1 82 ? 5.319 2.465 -2.925 1.00 87.19 82 GLY A C 1
ATOM 661 O O . GLY A 1 82 ? 6.006 1.889 -3.766 1.00 87.19 82 GLY A O 1
ATOM 662 N N . MET A 1 83 ? 4.711 3.630 -3.170 1.00 82.69 83 MET A N 1
ATOM 663 C CA . MET A 1 83 ? 4.776 4.335 -4.457 1.00 82.69 83 MET A CA 1
ATOM 664 C C . MET A 1 83 ? 6.216 4.698 -4.852 1.00 82.69 83 MET A C 1
ATOM 666 O O . MET A 1 83 ? 6.620 4.485 -5.994 1.00 82.69 83 MET A O 1
ATOM 670 N N . GLU A 1 84 ? 7.016 5.209 -3.912 1.00 82.50 84 GLU A N 1
ATOM 671 C CA . GLU A 1 84 ? 8.431 5.534 -4.145 1.00 82.50 84 GLU A CA 1
ATOM 672 C C . GLU A 1 84 ? 9.243 4.280 -4.507 1.00 82.50 84 GLU A C 1
ATOM 674 O O . GLU A 1 84 ? 9.960 4.252 -5.509 1.00 82.50 84 GLU A O 1
ATOM 679 N N . ARG A 1 85 ? 9.090 3.199 -3.732 1.00 82.50 85 ARG A N 1
ATOM 680 C CA . ARG A 1 85 ? 9.815 1.932 -3.944 1.00 82.50 85 ARG A CA 1
ATOM 681 C C . ARG A 1 85 ? 9.405 1.191 -5.205 1.00 82.50 85 ARG A C 1
ATOM 683 O O . ARG A 1 85 ? 10.204 0.441 -5.767 1.00 82.50 85 ARG A O 1
ATOM 690 N N . SER A 1 86 ? 8.184 1.425 -5.644 1.00 77.75 86 SER A N 1
ATOM 691 C CA . SER A 1 86 ? 7.654 0.924 -6.899 1.00 77.75 86 SER A CA 1
ATOM 692 C C . SER A 1 86 ? 8.279 1.611 -8.117 1.00 77.75 86 SER A C 1
ATOM 694 O O . SER A 1 86 ? 8.176 1.087 -9.218 1.00 77.75 86 SER A O 1
ATOM 696 N N . ARG A 1 87 ? 8.940 2.773 -7.945 1.00 74.56 87 ARG A N 1
ATOM 697 C CA . ARG A 1 87 ? 9.302 3.685 -9.050 1.00 74.56 87 ARG A CA 1
ATOM 698 C C . ARG A 1 87 ? 8.121 3.929 -9.997 1.00 74.56 87 ARG A C 1
ATOM 700 O O . ARG A 1 87 ? 8.311 4.139 -11.188 1.00 74.56 87 ARG A O 1
ATOM 707 N N . ALA A 1 88 ? 6.908 3.929 -9.442 1.00 58.78 88 ALA A N 1
ATOM 708 C CA . ALA A 1 88 ? 5.663 4.150 -10.174 1.00 58.78 88 ALA A CA 1
ATOM 709 C C . ALA A 1 88 ? 5.620 5.539 -10.842 1.00 58.78 88 ALA A C 1
ATOM 711 O O . ALA A 1 88 ? 4.760 5.826 -11.663 1.00 58.78 88 ALA A O 1
ATOM 712 N N . TRP A 1 89 ? 6.564 6.407 -10.485 1.00 59.88 89 TRP A N 1
ATOM 713 C CA . TRP A 1 89 ? 6.806 7.701 -11.088 1.00 59.88 89 TRP A CA 1
ATOM 714 C C . TRP A 1 89 ? 7.740 7.536 -12.290 1.00 59.88 89 TRP A C 1
ATOM 716 O O . TRP A 1 89 ? 8.961 7.490 -12.135 1.00 59.88 89 TRP A O 1
ATOM 726 N N . THR A 1 90 ? 7.195 7.470 -13.501 1.00 50.91 90 THR A N 1
ATOM 727 C CA . THR A 1 90 ? 8.006 7.777 -14.683 1.00 50.91 90 THR A CA 1
ATOM 728 C C . THR A 1 90 ? 8.461 9.230 -14.586 1.00 50.91 90 THR A C 1
ATOM 730 O O . THR A 1 90 ? 7.628 10.135 -14.474 1.00 50.91 90 THR A O 1
ATOM 733 N N . GLU A 1 91 ? 9.775 9.461 -14.637 1.00 43.56 91 GLU A N 1
ATOM 734 C CA . GLU A 1 91 ? 10.360 10.779 -14.898 1.00 43.56 91 GLU A CA 1
ATOM 735 C C . GLU A 1 91 ? 9.803 11.292 -16.239 1.00 43.56 91 GLU A C 1
ATOM 737 O O . GLU A 1 91 ? 10.318 10.961 -17.303 1.00 43.56 91 GLU A O 1
ATOM 742 N N . GLY A 1 92 ? 8.685 12.025 -16.207 1.00 39.72 92 GLY A N 1
ATOM 743 C CA . GLY A 1 92 ? 8.022 12.529 -17.416 1.00 39.72 92 GLY A CA 1
ATOM 744 C C . GLY A 1 92 ? 6.490 12.521 -17.428 1.00 39.72 92 GLY A C 1
ATOM 745 O O . GLY A 1 92 ? 5.914 12.971 -18.413 1.00 39.72 92 GLY A O 1
ATOM 746 N N . GLY A 1 93 ? 5.809 12.068 -16.371 1.00 36.94 93 GLY A N 1
ATOM 747 C CA . GLY A 1 93 ? 4.340 12.106 -16.274 1.00 36.94 93 GLY A CA 1
ATOM 748 C C . GLY A 1 93 ? 3.788 13.483 -15.895 1.00 36.94 93 GLY A C 1
ATOM 749 O O . GLY A 1 93 ? 3.186 13.645 -14.837 1.00 36.94 93 GLY A O 1
ATOM 750 N N . GLY A 1 94 ? 4.054 14.494 -16.719 1.00 36.09 94 GLY A N 1
ATOM 751 C CA . GLY A 1 94 ? 3.408 15.793 -16.613 1.00 36.09 94 GLY A CA 1
ATOM 752 C C . GLY A 1 94 ? 2.010 15.784 -17.237 1.00 36.09 94 GLY A C 1
ATOM 753 O O . GLY A 1 94 ? 1.849 15.392 -18.387 1.00 36.09 94 GLY A O 1
ATOM 754 N N . ILE A 1 95 ? 1.081 16.392 -16.493 1.00 42.94 95 ILE A N 1
ATOM 755 C CA . ILE A 1 95 ? -0.204 17.001 -16.883 1.00 42.94 95 ILE A CA 1
ATOM 756 C C . ILE A 1 95 ? -1.417 16.066 -17.095 1.00 42.94 95 ILE A C 1
ATOM 758 O O . ILE A 1 95 ? -1.549 15.402 -18.117 1.00 42.94 95 ILE A O 1
ATOM 762 N N . GLY A 1 96 ? -2.374 16.174 -16.162 1.00 32.41 96 GLY A N 1
ATOM 763 C CA . GLY A 1 96 ? -3.781 15.755 -16.282 1.00 32.41 96 GLY A CA 1
ATOM 764 C C . GLY A 1 96 ? -4.206 14.876 -15.099 1.00 32.41 96 GLY A C 1
ATOM 765 O O . GLY A 1 96 ? -3.621 13.825 -14.904 1.00 32.41 96 GLY A O 1
ATOM 766 N N . GLY A 1 97 ? -5.158 15.216 -14.235 1.00 30.23 97 GLY A N 1
ATOM 767 C CA . GLY A 1 97 ? -6.085 16.337 -14.180 1.00 30.23 97 GLY A CA 1
ATOM 768 C C . GLY A 1 97 ? -6.496 16.614 -12.728 1.00 30.23 97 GLY A C 1
ATOM 769 O O . GLY A 1 97 ? -6.045 15.953 -11.795 1.00 30.23 97 GLY A O 1
ATOM 770 N N . GLU A 1 98 ? -7.286 17.668 -12.585 1.00 29.70 98 GLU A N 1
ATOM 771 C CA . GLU A 1 98 ? -7.689 18.358 -11.359 1.00 29.70 98 GLU A CA 1
ATOM 772 C C . GLU A 1 98 ? -8.284 17.439 -10.271 1.00 29.70 98 GLU A C 1
ATOM 774 O O . GLU A 1 98 ? -9.080 16.545 -10.563 1.00 29.70 98 GLU A O 1
ATOM 779 N N . LEU A 1 99 ? -7.894 17.702 -9.014 1.00 33.81 99 LEU A N 1
ATOM 780 C CA . LEU A 1 99 ? -8.643 17.314 -7.810 1.00 33.81 99 LEU A CA 1
ATOM 781 C C . LEU A 1 99 ? -9.783 18.305 -7.560 1.00 33.81 99 LEU A C 1
ATOM 783 O O . LEU A 1 99 ? -9.534 19.521 -7.736 1.00 33.81 99 LEU A O 1
#

Sequence (99 aa):
MLELLSQAPDRPGVFGLTSHESLCLLSEDNYDTPWWVIITPTPPRTFQVEYRPHEAVPPWKDAYVKVLARTPKEAVEQALFGMERSRAWTEGGGIGGEL

Secondary structure (DSSP, 8-state):
-HHHHTT-SS----EEEEETTEEEEESSS-TTSPP-EEEEEETTTEEEEEE---TTSTT-TT--EEEEESSHHHHHHHHHHHHHHTT---TT-------

pLDDT: mean 75.28, std 16.3, range [29.7, 95.12]